Protein AF-B1ZGX4-F1 (afdb_monomer)

Sequence (72 aa):
MQQNIDTVRELNAAELDQVGGGLSLGVGLNLDLSQELGAVSGTIDQVGGLVGGTLDTVLGAVGGLLGGVLGK

Radius of gyration: 26.53 Å; Cα contacts (8 Å, |Δi|>4): 10; chains: 1; bounding box: 57×19×69 Å

Mean predicted aligned error: 14.65 Å

pLDDT: mean 77.83, std 11.21, range [53.03, 91.31]

Organism: Methylorubrum populi (strain ATCC BAA-705 / NCIMB 13946 / BJ001) (NCBI:txid441620)

Secondary structure (DSSP, 8-state):
--TTTTT--PPPHHHHHHHHS--B-SSS-B--THHHHHHHHHHHHHHHHHHHHHHHHHHHHHHHHHHHHHT-

Foldseek 3Di:
DPVVVVPDDDDDPVRVCVVVVPDDVVPPDPPPCVVVVVVVVVVVVVVVVVVVVVVVVVVVVVVVVVCVVVVD

Solvent-accessible surface area (backbone atoms only — not comparable to full-atom values): 4458 Å² total; per-residue (Å²): 145,65,75,76,60,82,72,68,72,88,73,50,74,72,56,43,42,62,71,69,64,53,81,49,82,85,72,85,50,78,69,80,50,65,64,57,53,48,52,53,49,52,50,50,51,53,51,50,52,52,52,50,55,52,50,52,52,51,52,50,51,51,50,50,50,51,49,62,62,74,71,109

Structure (mmCIF, N/CA/C/O backbone):
data_AF-B1ZGX4-F1
#
_entry.id   AF-B1ZGX4-F1
#
loop_
_atom_site.group_PDB
_atom_site.id
_atom_site.type_symbol
_atom_site.label_atom_id
_atom_site.label_alt_id
_atom_site.label_comp_id
_atom_site.label_asym_id
_atom_site.label_entity_id
_atom_site.label_seq_id
_atom_site.pdbx_PDB_ins_code
_atom_site.Cartn_x
_atom_site.Cartn_y
_atom_site.Cartn_z
_atom_site.occupancy
_atom_site.B_iso_or_equiv
_atom_site.auth_seq_id
_atom_site.auth_comp_id
_atom_site.auth_asym_id
_atom_site.auth_atom_id
_atom_site.pdbx_PDB_model_num
ATOM 1 N N . MET A 1 1 ? 5.469 -7.677 40.618 1.00 53.03 1 MET A N 1
ATOM 2 C CA . MET A 1 1 ? 5.330 -8.191 39.237 1.00 53.03 1 MET A CA 1
ATOM 3 C C . MET A 1 1 ? 3.993 -8.926 39.106 1.00 53.03 1 MET A C 1
ATOM 5 O O . MET A 1 1 ? 3.977 -10.146 39.129 1.00 53.03 1 MET A O 1
ATOM 9 N N . GLN A 1 2 ? 2.868 -8.202 39.061 1.00 58.75 2 GLN A N 1
ATOM 10 C CA . GLN A 1 2 ? 1.524 -8.824 39.075 1.00 58.75 2 GLN A CA 1
ATOM 11 C C . GLN A 1 2 ? 0.481 -8.085 38.215 1.00 58.75 2 GLN A C 1
ATOM 13 O O . GLN A 1 2 ? -0.498 -8.688 37.804 1.00 58.75 2 GLN A O 1
ATOM 18 N N . GLN A 1 3 ? 0.747 -6.831 37.833 1.00 61.78 3 GLN A N 1
ATOM 19 C CA . GLN A 1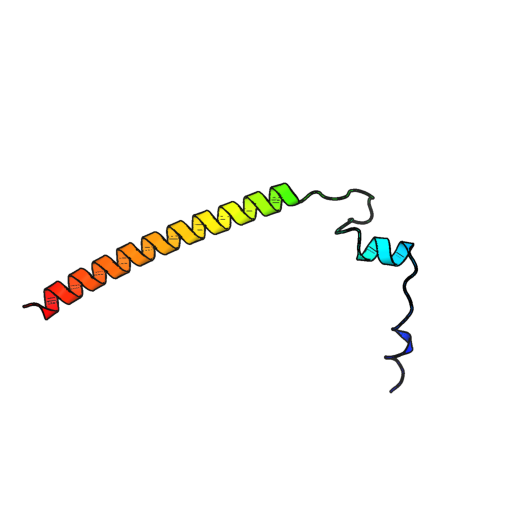 3 ? -0.192 -5.975 37.094 1.00 61.78 3 GLN A CA 1
ATOM 20 C C . GLN A 1 3 ? -0.512 -6.437 35.662 1.00 61.78 3 GLN A C 1
ATOM 22 O O . GLN A 1 3 ? -1.475 -5.962 35.079 1.00 61.78 3 GLN A O 1
ATOM 27 N N . ASN A 1 4 ? 0.265 -7.359 35.080 1.00 61.75 4 ASN A N 1
ATOM 28 C CA . ASN A 1 4 ? 0.011 -7.821 33.709 1.00 61.75 4 ASN A CA 1
ATOM 29 C C . ASN A 1 4 ? -1.223 -8.732 33.606 1.00 61.75 4 ASN A C 1
ATOM 31 O O . ASN A 1 4 ? -1.857 -8.767 32.557 1.00 61.75 4 ASN A O 1
ATOM 35 N N . ILE A 1 5 ? -1.569 -9.454 34.678 1.00 61.22 5 ILE A N 1
ATOM 36 C CA . ILE A 1 5 ? -2.659 -10.441 34.659 1.00 61.22 5 ILE A CA 1
ATOM 37 C C . ILE A 1 5 ? -4.026 -9.761 34.840 1.00 61.22 5 ILE A C 1
ATOM 39 O O . ILE A 1 5 ? -4.991 -10.183 34.212 1.00 61.22 5 ILE A O 1
ATOM 43 N N . ASP A 1 6 ? -4.099 -8.649 35.581 1.00 66.25 6 ASP A N 1
ATOM 44 C CA . ASP A 1 6 ? -5.346 -7.885 35.789 1.00 66.25 6 ASP A CA 1
ATOM 45 C C . ASP A 1 6 ? -5.885 -7.224 34.501 1.00 66.25 6 ASP A C 1
ATOM 47 O O . ASP A 1 6 ? -7.052 -6.833 34.426 1.00 66.25 6 ASP A O 1
ATOM 51 N N 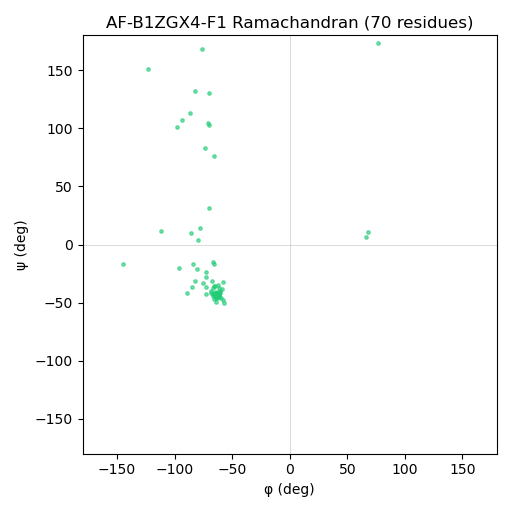. THR A 1 7 ? -5.046 -7.113 33.468 1.00 69.44 7 THR A N 1
ATOM 52 C CA . THR A 1 7 ? -5.404 -6.519 32.169 1.00 69.44 7 THR A CA 1
ATOM 53 C C . THR A 1 7 ? -6.084 -7.510 31.221 1.00 69.44 7 THR A C 1
ATOM 55 O O . THR A 1 7 ? -6.702 -7.091 30.245 1.00 69.44 7 THR A O 1
A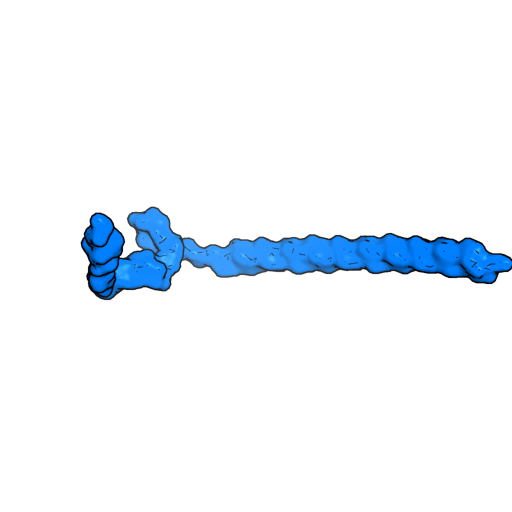TOM 58 N N . VAL A 1 8 ? -5.982 -8.819 31.477 1.00 80.75 8 VAL A N 1
ATOM 59 C CA . VAL A 1 8 ? -6.528 -9.855 30.591 1.00 80.75 8 VAL A CA 1
ATOM 60 C C . VAL A 1 8 ? -7.883 -10.300 31.130 1.00 80.75 8 VAL A C 1
ATOM 62 O O . VAL A 1 8 ? -7.967 -11.066 32.087 1.00 80.75 8 VAL A O 1
ATOM 65 N N . ARG A 1 9 ? -8.958 -9.793 30.522 1.00 85.00 9 ARG A N 1
ATOM 66 C CA . ARG A 1 9 ? -10.344 -10.186 30.809 1.00 85.00 9 ARG A CA 1
ATOM 67 C C . ARG A 1 9 ? -11.028 -10.681 29.540 1.00 85.00 9 ARG A C 1
ATOM 69 O O . ARG A 1 9 ? -10.663 -10.278 28.438 1.00 85.00 9 ARG A O 1
ATOM 76 N N . GLU A 1 10 ? -11.994 -11.575 29.713 1.00 84.44 10 GLU A N 1
ATOM 77 C CA . GLU A 1 10 ? -12.811 -12.088 28.616 1.00 84.44 10 GLU A CA 1
ATOM 78 C C . GLU A 1 10 ? -13.745 -10.987 28.106 1.00 84.44 10 GLU A C 1
ATOM 80 O O . GLU A 1 10 ? -14.413 -10.319 28.897 1.00 84.44 10 GLU A O 1
ATOM 85 N N . LEU A 1 11 ? -13.752 -10.785 26.788 1.00 85.31 11 LEU A N 1
ATOM 86 C CA . LEU A 1 11 ? -14.606 -9.800 26.134 1.00 85.31 11 LEU A CA 1
ATOM 87 C C . LEU A 1 11 ? -15.998 -10.393 25.940 1.00 85.31 11 LEU A C 1
ATOM 89 O O . LEU A 1 11 ? -16.145 -11.508 25.436 1.00 85.31 11 LEU A O 1
ATOM 93 N N . ASN A 1 12 ? -17.030 -9.636 26.303 1.00 85.94 12 ASN A N 1
ATOM 94 C CA . ASN A 1 12 ? -18.399 -10.030 25.988 1.00 85.94 12 ASN A CA 1
ATOM 95 C C . ASN A 1 12 ? -18.727 -9.764 24.503 1.00 85.94 12 ASN A C 1
ATOM 97 O O . ASN A 1 12 ? -17.995 -9.065 23.807 1.00 85.94 12 ASN A O 1
ATOM 101 N N . ALA A 1 13 ? -19.850 -10.292 24.003 1.00 81.81 13 ALA A N 1
ATOM 102 C CA . ALA A 1 13 ? -20.223 -10.178 22.588 1.00 81.81 13 ALA A CA 1
ATOM 103 C C . ALA A 1 13 ? -20.334 -8.726 22.073 1.00 81.81 13 ALA A C 1
ATOM 105 O O . ALA A 1 13 ? -20.015 -8.476 20.917 1.00 81.81 13 ALA A O 1
ATOM 106 N N . ALA A 1 14 ? -20.743 -7.771 22.915 1.00 80.19 14 ALA A N 1
ATOM 107 C CA . ALA A 1 14 ? -20.832 -6.359 22.539 1.00 80.19 14 ALA A CA 1
ATOM 108 C C . ALA A 1 14 ? -19.452 -5.688 22.477 1.00 80.19 14 ALA A C 1
ATOM 110 O O . ALA A 1 14 ? -19.226 -4.809 21.650 1.00 80.19 14 ALA A O 1
ATOM 111 N N . GLU A 1 15 ? -18.520 -6.103 23.335 1.00 80.94 15 GLU A N 1
ATOM 112 C CA . GLU A 1 15 ? -17.122 -5.666 23.270 1.00 80.94 15 GLU A CA 1
ATOM 113 C C . GLU A 1 15 ? -16.399 -6.308 22.078 1.00 80.94 15 GLU A C 1
ATOM 115 O O . GLU A 1 15 ? -15.609 -5.652 21.405 1.00 80.94 15 GLU A O 1
ATOM 120 N N . LEU A 1 16 ? -16.711 -7.569 21.765 1.00 81.19 16 LEU A N 1
ATOM 121 C CA . LEU A 1 16 ? -16.186 -8.259 20.591 1.00 81.19 16 LEU A CA 1
ATOM 122 C C . LEU A 1 16 ? -16.705 -7.642 19.286 1.00 81.19 16 LEU A C 1
ATOM 124 O O . LEU A 1 16 ? -15.935 -7.525 18.343 1.00 81.19 16 LEU A O 1
ATOM 128 N N . ASP A 1 17 ? -17.965 -7.207 19.236 1.00 78.75 17 ASP A N 1
ATOM 129 C CA . ASP A 1 17 ? -18.537 -6.470 18.102 1.00 78.75 17 ASP A CA 1
ATOM 130 C C . ASP A 1 17 ? -17.876 -5.094 17.922 1.00 78.75 17 ASP A C 1
ATOM 132 O O . ASP A 1 17 ? -17.585 -4.680 16.809 1.00 78.75 17 ASP A O 1
ATOM 136 N N . GLN A 1 18 ? -17.510 -4.413 19.010 1.00 76.69 18 GLN A N 1
ATOM 137 C CA . GLN A 1 18 ? -16.741 -3.164 18.921 1.00 76.69 18 GLN A CA 1
ATOM 138 C C . GLN A 1 18 ? -15.314 -3.374 18.390 1.00 76.69 18 GLN A C 1
ATOM 140 O O . GLN A 1 18 ? -14.768 -2.488 17.736 1.00 76.69 18 GLN A O 1
ATOM 145 N N . VAL A 1 19 ? -14.702 -4.531 18.660 1.00 75.38 19 VAL A N 1
ATOM 146 C CA . VAL A 1 19 ? -13.355 -4.876 18.170 1.00 75.38 19 VAL A CA 1
ATOM 147 C C . VAL A 1 19 ? -13.395 -5.477 16.757 1.00 75.38 19 VAL A C 1
ATOM 149 O O . VAL A 1 19 ? -12.496 -5.229 15.956 1.00 75.38 19 VAL A O 1
ATOM 152 N N . GLY A 1 20 ? -14.421 -6.271 16.444 1.00 69.94 20 GLY A N 1
ATOM 153 C CA . GLY A 1 20 ? -14.573 -7.014 15.190 1.00 69.94 20 GLY A CA 1
ATOM 154 C C . GLY A 1 20 ? -15.432 -6.320 14.130 1.00 69.94 20 GLY A C 1
ATOM 155 O O . GLY A 1 20 ? -15.295 -6.629 12.949 1.00 69.94 20 GLY A O 1
ATOM 156 N N . GLY A 1 21 ? -16.277 -5.367 14.521 1.00 67.69 21 GLY A N 1
ATOM 157 C CA . GLY A 1 21 ? -17.257 -4.669 13.680 1.00 67.69 21 GLY A CA 1
ATOM 158 C C . GLY A 1 21 ? -16.688 -3.563 12.786 1.00 67.69 21 GLY A C 1
ATOM 159 O O . GLY A 1 21 ? -17.445 -2.777 12.225 1.00 67.69 21 GLY A O 1
ATOM 160 N N . GLY A 1 22 ? -15.365 -3.500 12.616 1.00 66.31 22 GLY A N 1
ATOM 161 C CA . GLY A 1 22 ? -14.711 -2.499 11.776 1.00 66.31 22 GLY A CA 1
ATOM 162 C C . GLY A 1 22 ? -14.636 -1.114 12.424 1.00 66.31 22 GLY A C 1
ATOM 163 O O . GLY A 1 22 ? -15.141 -0.881 13.519 1.00 66.31 22 GLY A O 1
ATOM 164 N N . LEU A 1 23 ? -13.933 -0.194 11.757 1.00 65.31 23 LEU A N 1
ATOM 165 C CA . LEU A 1 23 ? -13.649 1.170 12.217 1.00 65.31 23 LEU A CA 1
ATOM 166 C C . LEU A 1 23 ? -14.940 2.008 12.318 1.00 65.31 23 LEU A C 1
ATOM 168 O O . LEU A 1 23 ? -15.229 2.856 11.477 1.00 65.31 23 LEU A O 1
ATOM 172 N N . SER A 1 24 ? -15.731 1.763 13.358 1.00 64.88 24 SER A N 1
ATOM 173 C CA . SER A 1 24 ? -16.896 2.558 13.726 1.00 64.88 24 SER A CA 1
ATOM 174 C C . SER A 1 24 ? -16.418 3.703 14.609 1.00 64.88 24 SER A C 1
ATOM 176 O O . SER A 1 24 ? -15.947 3.487 15.725 1.00 64.88 24 SER A O 1
ATOM 178 N N . LEU A 1 25 ? -16.522 4.943 14.126 1.00 59.31 25 LEU A N 1
ATOM 179 C CA . LEU A 1 25 ? -16.093 6.155 14.843 1.00 59.31 25 LEU A CA 1
ATOM 180 C C . LEU A 1 25 ? -16.987 6.505 16.060 1.00 59.31 25 LEU A C 1
ATOM 182 O O . LEU A 1 25 ? -17.196 7.672 16.377 1.00 59.31 25 LEU A O 1
ATOM 186 N N . GLY A 1 26 ? -17.575 5.511 16.733 1.00 59.22 26 GLY A N 1
ATOM 187 C CA . GLY A 1 26 ? -18.466 5.704 17.884 1.00 59.22 26 GLY A CA 1
ATOM 188 C C . GLY A 1 26 ? -19.788 6.411 17.556 1.00 59.22 26 GLY A C 1
ATOM 189 O O . GLY A 1 26 ? -20.556 6.716 18.463 1.00 59.22 26 GLY A O 1
ATOM 190 N N . VAL A 1 27 ? -20.072 6.659 16.273 1.00 59.22 27 VAL A N 1
ATOM 191 C CA . VAL A 1 27 ? -21.283 7.348 15.783 1.00 59.22 27 VAL A CA 1
ATOM 192 C C . VAL A 1 27 ? -22.227 6.431 14.996 1.00 59.22 27 VAL A C 1
ATOM 194 O O . VAL A 1 27 ? -23.154 6.908 14.352 1.00 59.22 27 VAL A O 1
ATOM 197 N N . GLY A 1 28 ? -22.008 5.111 15.026 1.00 57.44 28 GLY A N 1
ATOM 198 C CA . GLY A 1 28 ? -22.869 4.140 14.334 1.00 57.44 28 GLY A CA 1
ATOM 199 C C . GLY A 1 28 ? -22.809 4.214 12.802 1.00 57.44 28 GLY A C 1
ATOM 200 O O . GLY A 1 28 ? -23.624 3.594 12.125 1.00 57.44 28 GLY A O 1
ATOM 201 N N . LEU A 1 29 ? -21.852 4.965 12.250 1.00 59.62 29 LEU A N 1
ATOM 202 C CA . LEU A 1 29 ? -21.580 5.022 10.820 1.00 59.62 29 LEU A CA 1
ATOM 203 C C . LEU A 1 29 ? -20.488 4.004 10.506 1.00 59.62 29 LEU A C 1
ATOM 205 O O . LEU A 1 29 ? -19.324 4.211 10.845 1.00 59.62 29 LEU A O 1
ATOM 209 N N . ASN A 1 30 ? -20.870 2.902 9.870 1.00 63.91 30 ASN A N 1
ATOM 210 C CA . ASN A 1 30 ? -19.917 1.998 9.245 1.00 63.91 30 ASN A CA 1
ATOM 211 C C . ASN A 1 30 ? -19.332 2.725 8.024 1.00 63.91 30 ASN A C 1
ATOM 213 O O . ASN A 1 30 ? -20.029 2.881 7.020 1.00 63.91 30 ASN A O 1
ATOM 217 N N . LEU A 1 31 ? -18.105 3.247 8.121 1.00 65.12 31 LEU A N 1
ATOM 218 C CA . LEU A 1 31 ? -17.449 3.862 6.967 1.00 65.12 31 LEU A CA 1
ATOM 219 C C . LEU A 1 31 ? -17.068 2.753 5.977 1.00 65.12 31 LEU A C 1
ATOM 221 O O . LEU A 1 31 ? -16.102 2.022 6.191 1.00 65.12 31 LEU A O 1
ATOM 225 N N . ASP A 1 32 ? -17.817 2.642 4.881 1.00 69.31 32 ASP A N 1
ATOM 226 C CA . ASP A 1 32 ? -17.429 1.823 3.735 1.00 69.31 32 ASP A CA 1
ATOM 227 C C . ASP A 1 32 ? -16.301 2.525 2.967 1.00 69.31 32 ASP A C 1
ATOM 229 O O . ASP A 1 32 ? -16.509 3.249 1.995 1.00 69.31 32 ASP A O 1
ATOM 233 N N . LEU A 1 33 ? -15.079 2.338 3.459 1.00 70.31 33 LEU A N 1
ATOM 234 C CA . LEU A 1 33 ? -13.863 2.853 2.838 1.00 70.31 33 LEU A CA 1
ATOM 235 C C . LEU A 1 33 ? -13.404 1.973 1.667 1.00 70.31 33 LEU A C 1
ATOM 237 O O . LEU A 1 33 ? -12.350 2.239 1.102 1.00 70.31 33 LEU A O 1
ATOM 241 N N . SER A 1 34 ? -14.149 0.929 1.277 1.00 74.94 34 SER A N 1
ATOM 242 C CA . SER A 1 34 ? -13.722 -0.014 0.229 1.00 74.94 34 SER A CA 1
ATOM 243 C C . SER A 1 34 ? -13.456 0.695 -1.099 1.00 74.94 34 SER A C 1
ATOM 245 O O . SER A 1 34 ? -12.492 0.386 -1.798 1.00 74.94 34 SER A O 1
ATOM 247 N N . GLN A 1 35 ? -14.283 1.691 -1.426 1.00 75.38 35 GLN A N 1
ATOM 248 C CA . GLN A 1 35 ? -14.119 2.511 -2.625 1.00 75.38 35 GLN A CA 1
ATOM 249 C C . GLN A 1 35 ? -12.881 3.414 -2.538 1.00 75.38 35 GLN A C 1
ATOM 251 O O . GLN A 1 35 ? -12.158 3.578 -3.519 1.00 75.38 35 GLN A O 1
ATOM 256 N N . GLU A 1 36 ? -12.623 3.984 -1.363 1.00 78.38 36 GLU A N 1
ATOM 257 C CA . GLU A 1 36 ? -11.494 4.882 -1.127 1.00 78.38 36 GLU A CA 1
ATOM 258 C C . GLU A 1 36 ? -10.169 4.105 -1.105 1.00 78.38 36 GLU A C 1
ATOM 260 O O . GLU A 1 36 ? -9.217 4.491 -1.781 1.00 78.38 36 GLU A O 1
ATOM 265 N N . LEU A 1 37 ? -10.137 2.934 -0.456 1.00 81.31 37 LEU A N 1
ATOM 266 C CA . LEU A 1 37 ? -9.020 1.990 -0.533 1.00 81.31 37 LEU A CA 1
ATOM 267 C C . LEU A 1 37 ? -8.789 1.496 -1.963 1.00 81.31 37 LEU A C 1
ATOM 269 O O . LEU A 1 37 ? -7.639 1.395 -2.384 1.00 81.31 37 LEU A O 1
ATOM 273 N N . GLY A 1 38 ? -9.850 1.220 -2.724 1.00 80.56 38 GLY A N 1
ATOM 274 C CA . GLY A 1 38 ? -9.740 0.839 -4.132 1.00 80.56 38 GLY A CA 1
ATOM 275 C C . GLY A 1 38 ? -9.102 1.938 -4.985 1.00 80.56 38 GLY A C 1
ATOM 276 O O . GLY A 1 38 ? -8.207 1.663 -5.783 1.00 80.56 38 GLY A O 1
ATOM 277 N N . ALA A 1 39 ? -9.499 3.196 -4.775 1.00 80.44 39 ALA A N 1
ATOM 278 C CA . ALA A 1 39 ? -8.921 4.347 -5.468 1.00 80.44 39 ALA A CA 1
ATOM 279 C C . ALA A 1 39 ? -7.446 4.576 -5.092 1.00 80.44 39 ALA A C 1
ATOM 281 O O . ALA A 1 39 ? -6.611 4.833 -5.965 1.00 80.44 39 ALA A O 1
ATOM 282 N N . VAL A 1 40 ? -7.105 4.438 -3.806 1.00 86.06 40 VAL A N 1
ATOM 283 C CA . VAL A 1 40 ? -5.718 4.516 -3.323 1.00 86.06 40 VAL A CA 1
ATOM 284 C C . VAL A 1 40 ? -4.875 3.386 -3.915 1.00 86.06 40 VAL A C 1
ATOM 286 O O . VAL A 1 40 ? -3.797 3.655 -4.440 1.00 86.06 40 VAL A O 1
ATOM 289 N N . SER A 1 41 ? -5.379 2.148 -3.914 1.00 85.56 41 SER A N 1
ATOM 290 C CA . SER A 1 41 ? -4.701 0.995 -4.523 1.00 85.56 41 SER A CA 1
ATOM 291 C C . SER A 1 41 ? -4.437 1.224 -6.011 1.00 85.56 41 SER A C 1
ATOM 293 O O . SER A 1 41 ? -3.303 1.078 -6.456 1.00 85.56 41 SER A O 1
ATOM 295 N N . GLY A 1 42 ? -5.442 1.672 -6.770 1.00 85.69 42 GLY A N 1
ATOM 296 C CA . GLY A 1 42 ? -5.276 1.958 -8.198 1.00 85.69 42 GLY A CA 1
ATOM 297 C C . GLY A 1 42 ? -4.269 3.078 -8.477 1.00 85.69 42 GLY A C 1
ATOM 298 O O . GLY A 1 42 ? -3.507 3.008 -9.441 1.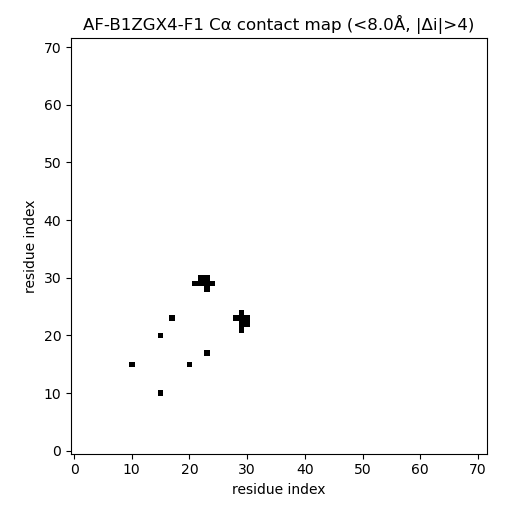00 85.69 42 GLY A O 1
ATOM 299 N N . THR A 1 43 ? -4.207 4.087 -7.604 1.00 89.38 43 THR A N 1
ATOM 300 C CA . THR A 1 43 ? -3.201 5.157 -7.696 1.00 89.38 43 THR A CA 1
ATOM 301 C C . THR A 1 43 ? -1.793 4.615 -7.446 1.00 89.38 43 THR A C 1
ATOM 303 O O . THR A 1 43 ? -0.863 4.963 -8.172 1.00 89.38 43 THR A O 1
ATOM 306 N N . ILE A 1 44 ? -1.630 3.741 -6.448 1.00 91.31 44 ILE A N 1
ATOM 307 C CA . ILE A 1 44 ? -0.351 3.083 -6.148 1.00 91.31 44 ILE A CA 1
ATOM 308 C C . ILE A 1 44 ? 0.105 2.232 -7.335 1.00 91.31 44 ILE A C 1
ATOM 310 O O . ILE A 1 44 ? 1.261 2.346 -7.739 1.00 91.31 44 ILE A O 1
ATOM 314 N N . ASP A 1 45 ? -0.790 1.450 -7.938 1.00 90.56 45 ASP A N 1
ATOM 315 C CA . ASP A 1 45 ? -0.472 0.617 -9.103 1.00 90.56 45 ASP A CA 1
ATOM 316 C C . ASP A 1 45 ? -0.045 1.465 -10.308 1.00 90.56 45 ASP A C 1
ATOM 318 O O . ASP A 1 45 ? 0.947 1.163 -10.976 1.00 90.56 45 ASP A O 1
ATOM 322 N N . GLN A 1 46 ? -0.744 2.576 -10.562 1.00 88.12 46 GLN A N 1
ATOM 323 C CA . GLN A 1 46 ? -0.399 3.505 -11.637 1.00 88.12 46 GLN A CA 1
ATOM 324 C C . GLN A 1 46 ? 0.976 4.148 -11.420 1.00 88.12 46 GLN A C 1
ATOM 326 O O . GLN A 1 46 ? 1.780 4.229 -12.353 1.00 88.12 46 GLN A O 1
ATOM 331 N N . VAL A 1 47 ? 1.261 4.600 -10.196 1.00 90.69 47 VAL A N 1
ATOM 332 C CA . VAL A 1 47 ? 2.562 5.182 -9.841 1.00 90.69 47 VAL A CA 1
ATOM 333 C C . VAL A 1 47 ? 3.662 4.126 -9.941 1.00 90.69 47 VAL A C 1
ATOM 335 O O . VAL A 1 47 ? 4.713 4.399 -10.519 1.00 90.69 47 VAL A O 1
ATOM 338 N N . GLY A 1 48 ? 3.413 2.910 -9.453 1.00 89.12 48 GLY A N 1
ATOM 339 C CA . GLY A 1 48 ? 4.342 1.787 -9.548 1.00 89.12 48 GLY A CA 1
ATOM 340 C C . GLY A 1 48 ? 4.682 1.437 -10.996 1.00 89.12 48 GLY A 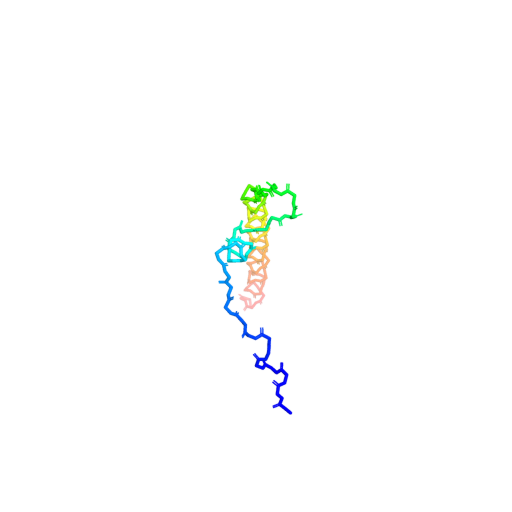C 1
ATOM 341 O O . GLY A 1 48 ? 5.858 1.321 -11.339 1.00 89.12 48 GLY A O 1
ATOM 342 N N . GLY A 1 49 ? 3.674 1.354 -11.869 1.00 89.25 49 GLY A N 1
ATOM 343 C CA . GLY A 1 49 ? 3.865 1.102 -13.297 1.00 89.25 49 GLY A CA 1
ATOM 344 C C . GLY A 1 49 ? 4.626 2.221 -14.012 1.00 89.25 49 GLY A C 1
ATOM 345 O O . GLY A 1 49 ? 5.515 1.948 -14.819 1.00 89.25 49 GLY A O 1
ATOM 346 N N . LEU A 1 50 ? 4.333 3.484 -13.685 1.00 90.44 50 LEU A N 1
ATOM 347 C CA . LEU A 1 50 ? 5.041 4.633 -14.253 1.00 90.44 50 LEU A CA 1
ATOM 348 C C . LEU A 1 50 ? 6.521 4.641 -13.853 1.00 90.44 50 LEU A C 1
ATOM 350 O O . LEU A 1 50 ? 7.382 4.832 -14.713 1.00 90.44 50 LEU A O 1
ATOM 354 N N . VAL A 1 51 ? 6.813 4.411 -12.568 1.00 91.31 51 VAL A N 1
ATOM 355 C CA . VAL A 1 51 ? 8.184 4.341 -12.039 1.00 91.31 51 VAL A CA 1
ATOM 356 C C . VAL A 1 51 ? 8.934 3.151 -12.634 1.00 91.31 51 VAL A C 1
ATOM 358 O O . VAL A 1 51 ? 10.064 3.317 -13.085 1.00 91.31 51 VAL A O 1
ATOM 361 N N . GLY A 1 52 ? 8.305 1.975 -12.713 1.00 89.62 52 GLY A N 1
ATOM 362 C CA . GLY A 1 52 ? 8.892 0.795 -13.352 1.00 89.62 52 GLY A CA 1
ATOM 363 C C . GLY A 1 52 ? 9.275 1.062 -14.809 1.00 89.62 52 GLY A C 1
ATOM 364 O O . GLY A 1 52 ? 10.427 0.879 -15.189 1.00 89.62 52 GLY A O 1
ATOM 365 N N . GLY A 1 53 ? 8.351 1.616 -15.601 1.00 87.44 53 GLY A N 1
ATOM 366 C CA . GLY A 1 53 ? 8.610 1.929 -17.009 1.00 87.44 53 GLY A CA 1
ATOM 367 C C . GLY A 1 53 ? 9.678 3.010 -17.223 1.00 87.44 53 GLY A C 1
ATOM 368 O O . GLY A 1 53 ? 10.469 2.930 -18.169 1.00 87.44 53 GLY A O 1
ATOM 369 N N . THR A 1 54 ? 9.750 4.015 -16.343 1.00 89.25 54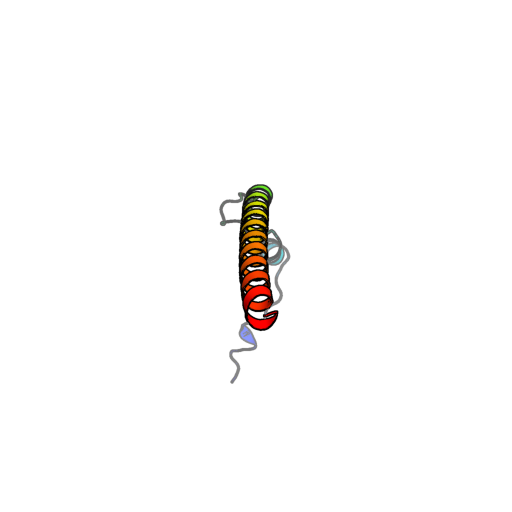 THR A N 1
ATOM 370 C CA . THR A 1 54 ? 10.829 5.017 -16.408 1.00 89.25 54 THR A CA 1
ATOM 371 C C . THR A 1 54 ? 12.180 4.411 -16.051 1.00 89.25 54 THR A C 1
ATOM 373 O O . THR A 1 54 ? 13.160 4.689 -16.741 1.00 89.25 54 THR A O 1
ATOM 376 N N . LEU A 1 55 ? 12.243 3.556 -15.028 1.00 89.31 55 LEU A N 1
ATOM 377 C CA . LEU A 1 55 ? 13.470 2.855 -14.656 1.00 89.31 55 LEU A CA 1
ATOM 378 C C . LEU A 1 55 ? 13.952 1.922 -15.770 1.00 89.31 55 LEU A C 1
ATOM 380 O O . LEU A 1 55 ? 15.133 1.973 -16.107 1.00 89.31 55 LEU A O 1
ATOM 384 N N . ASP A 1 56 ? 13.059 1.157 -16.400 1.00 90.94 56 ASP A N 1
ATOM 385 C CA . ASP A 1 56 ? 13.398 0.289 -17.536 1.00 90.94 56 ASP A CA 1
ATOM 386 C C . ASP A 1 56 ? 13.957 1.091 -18.717 1.00 90.94 56 ASP A C 1
ATOM 388 O O . ASP A 1 56 ? 14.960 0.713 -19.324 1.00 90.94 56 ASP A O 1
ATOM 392 N N . THR A 1 57 ? 13.355 2.247 -19.009 1.00 91.06 57 THR A N 1
ATOM 393 C CA . THR A 1 57 ? 13.827 3.149 -20.069 1.00 91.06 57 THR A CA 1
ATOM 394 C C . THR A 1 57 ? 15.231 3.674 -19.768 1.00 91.06 57 THR A C 1
ATOM 396 O O . THR A 1 57 ? 16.101 3.672 -20.641 1.00 91.06 57 THR A O 1
ATOM 399 N N . VAL A 1 58 ? 15.473 4.107 -18.528 1.00 88.31 58 VAL A N 1
ATOM 400 C CA . VAL A 1 58 ? 16.780 4.622 -18.100 1.00 88.31 58 VAL A CA 1
ATOM 401 C C . VAL A 1 58 ? 17.832 3.516 -18.122 1.00 88.31 58 VAL A C 1
ATOM 403 O O . VAL A 1 58 ? 18.910 3.723 -18.678 1.00 88.31 58 VAL A O 1
ATOM 406 N N . LEU A 1 59 ? 17.532 2.332 -17.582 1.00 89.69 59 LEU A N 1
ATOM 407 C CA . LEU A 1 59 ? 18.448 1.189 -17.608 1.00 89.69 59 LEU A CA 1
ATOM 408 C C . LEU A 1 59 ? 18.755 0.748 -19.039 1.00 89.69 59 LEU A C 1
ATOM 410 O O . LEU A 1 59 ? 19.914 0.479 -19.349 1.00 89.69 59 LEU A O 1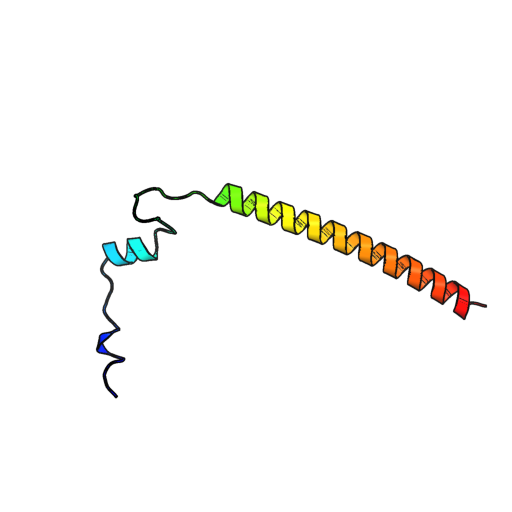
ATOM 414 N N . GLY A 1 60 ? 17.756 0.725 -19.923 1.00 87.88 60 GLY A N 1
ATOM 415 C CA . GLY A 1 60 ? 17.947 0.427 -21.340 1.00 87.88 60 GLY A CA 1
ATOM 416 C C . GLY A 1 60 ? 18.857 1.444 -22.033 1.00 87.88 60 GLY A C 1
ATOM 417 O O . GLY A 1 60 ? 19.781 1.060 -22.750 1.00 87.88 60 GLY A O 1
ATOM 418 N N . ALA A 1 61 ? 18.658 2.738 -21.772 1.00 87.75 61 ALA A N 1
ATOM 419 C CA . ALA A 1 61 ? 19.499 3.801 -22.319 1.00 87.75 61 ALA A CA 1
ATOM 420 C C . ALA A 1 61 ? 20.946 3.727 -21.802 1.00 87.75 61 ALA A C 1
ATOM 422 O O . ALA A 1 61 ? 21.890 3.843 -22.584 1.00 87.75 61 ALA A O 1
ATOM 423 N N . VAL A 1 62 ? 21.134 3.485 -20.501 1.00 87.75 62 VAL A N 1
ATOM 424 C CA . VAL A 1 62 ? 22.462 3.322 -19.887 1.00 87.75 62 VAL A CA 1
ATOM 425 C C . VAL A 1 62 ? 23.147 2.055 -20.399 1.00 87.75 62 VAL A C 1
ATOM 427 O O . VAL A 1 62 ? 24.319 2.104 -20.765 1.00 87.75 62 VAL A O 1
ATOM 430 N N . GLY A 1 63 ? 22.427 0.936 -20.489 1.00 85.12 63 GLY A N 1
ATOM 431 C CA . GLY A 1 63 ? 22.937 -0.318 -21.043 1.00 85.12 63 GLY A CA 1
ATOM 432 C C . GLY A 1 63 ? 23.348 -0.179 -22.509 1.00 85.12 63 GLY A C 1
ATOM 433 O O . GLY A 1 63 ? 24.424 -0.634 -22.891 1.00 85.12 63 GLY A O 1
ATOM 434 N N . GLY A 1 64 ? 22.546 0.521 -23.316 1.00 85.62 64 GLY A N 1
ATOM 435 C CA . GLY A 1 64 ? 22.874 0.835 -24.707 1.00 85.62 64 GLY A CA 1
ATOM 436 C C . GLY A 1 64 ? 24.098 1.743 -24.841 1.00 85.62 64 GLY A C 1
ATOM 437 O O . GLY A 1 64 ? 24.963 1.490 -25.680 1.00 85.62 64 GLY A O 1
ATOM 438 N N . LEU A 1 65 ? 24.220 2.761 -23.985 1.00 84.94 65 LEU A N 1
ATOM 439 C CA . LEU A 1 65 ? 25.381 3.650 -23.957 1.00 84.94 65 LEU A CA 1
ATOM 440 C C . LEU A 1 65 ? 26.659 2.898 -23.565 1.00 84.94 65 LEU A C 1
ATOM 442 O O . LEU A 1 65 ? 27.664 2.998 -24.265 1.00 84.94 65 LEU A O 1
ATOM 446 N N . LEU A 1 66 ? 26.619 2.116 -22.483 1.00 83.00 66 LEU A N 1
ATOM 447 C CA . LEU A 1 66 ? 27.758 1.317 -22.032 1.00 83.00 66 LEU A CA 1
ATOM 448 C C . LEU A 1 66 ? 28.143 0.257 -23.067 1.00 83.00 66 LEU A C 1
ATOM 450 O O . LEU A 1 66 ? 29.325 0.110 -23.362 1.00 83.00 66 LEU A O 1
ATOM 454 N N . GLY A 1 67 ? 27.169 -0.421 -23.679 1.00 82.75 67 GLY A N 1
ATOM 455 C CA . GLY A 1 67 ? 27.412 -1.359 -24.776 1.00 82.75 67 GLY A CA 1
ATOM 456 C C . GLY A 1 67 ? 28.036 -0.687 -26.003 1.00 82.75 67 GLY A C 1
ATOM 457 O O . GLY A 1 67 ? 28.932 -1.248 -26.626 1.00 82.75 67 GLY A O 1
ATOM 458 N N . GLY A 1 68 ? 27.63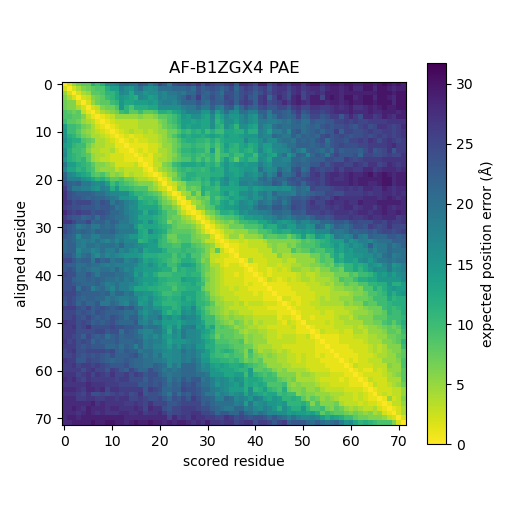2 0.546 -26.318 1.00 81.19 68 GLY A N 1
ATOM 459 C CA . GLY A 1 68 ? 28.208 1.331 -27.412 1.00 81.19 68 GLY A CA 1
ATOM 460 C C . GLY A 1 68 ? 29.617 1.877 -27.142 1.00 81.19 68 GLY A C 1
ATOM 461 O O . GLY A 1 68 ? 30.341 2.156 -28.103 1.00 81.19 68 GLY A O 1
ATOM 462 N N . VAL A 1 69 ? 29.993 2.033 -25.867 1.00 78.00 69 VAL A N 1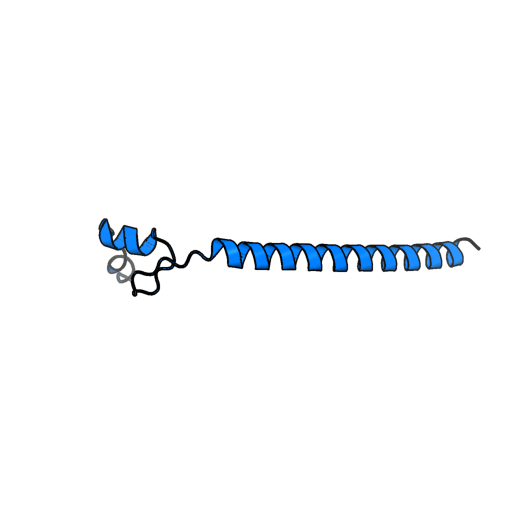
ATOM 463 C CA . VAL A 1 69 ? 31.317 2.499 -25.413 1.00 78.00 69 VAL A CA 1
ATOM 464 C C . VAL A 1 69 ? 32.300 1.339 -25.235 1.00 78.00 69 VAL A C 1
ATOM 466 O O . VAL A 1 69 ? 33.444 1.476 -25.647 1.00 78.00 69 VAL A O 1
ATOM 469 N N . LEU A 1 70 ? 31.873 0.205 -24.664 1.00 79.75 70 LEU A N 1
ATOM 470 C CA . LEU A 1 70 ? 32.708 -1.000 -24.514 1.00 79.75 70 LEU A CA 1
ATOM 471 C C . LEU A 1 70 ? 32.797 -1.844 -25.795 1.00 79.75 70 LEU A C 1
ATOM 473 O O . LEU A 1 70 ? 33.695 -2.669 -25.917 1.00 79.75 70 LEU A O 1
ATOM 477 N N . GLY A 1 71 ? 31.839 -1.692 -26.713 1.00 64.88 71 GLY A N 1
ATOM 478 C CA . GLY A 1 71 ? 31.776 -2.425 -27.981 1.00 64.88 71 GLY A CA 1
ATOM 479 C C . GLY A 1 71 ? 32.575 -1.798 -29.129 1.00 64.88 71 GLY A C 1
ATOM 480 O O . GLY A 1 71 ? 32.400 -2.216 -30.273 1.00 64.88 71 GLY A O 1
ATOM 481 N N . LYS A 1 72 ? 33.403 -0.786 -28.852 1.00 54.66 72 LYS A N 1
ATOM 482 C CA . LYS A 1 72 ? 34.439 -0.262 -29.754 1.00 54.66 72 LYS A CA 1
ATOM 483 C C . LYS A 1 72 ? 35.810 -0.575 -29.178 1.00 54.66 72 LYS A C 1
ATOM 485 O O . LYS A 1 72 ? 36.722 -0.802 -29.998 1.00 54.66 72 LYS A O 1
#